Protein AF-A0A424L324-F1 (afdb_monomer)

Mean predicted aligned error: 8.93 Å

Sequence (151 aa):
MSRDESTSARVVVRDEGSEDHADIHEVTRLAFIGQPYSDGDEPELIDRLRAEGALKLSLVPLSVIPSRQGQGIGSRLIELGLGRIKAMGAMGCIPTGNPDYYSRFGFVLAPEHCPKNEPPEYCMLKLLQSEKPEGRFSFRQPFYSQDTDNG

Radius of gyration: 16.94 Å; Cα contacts (8 Å, |Δi|>4): 155; chains: 1; bounding box: 37×33×64 Å

Solvent-accessible surface area (backbone atoms only — not comparable to full-atom values): 9678 Å² total; per-residue (Å²): 136,83,85,83,77,76,80,74,76,85,84,82,88,74,84,86,55,85,85,44,50,66,58,51,34,50,36,32,42,64,47,34,61,89,39,97,85,50,93,59,52,59,32,58,39,48,53,46,22,49,76,70,70,46,42,88,81,47,83,66,83,83,62,54,44,74,95,56,56,95,70,57,57,66,58,53,51,50,54,54,45,54,52,50,44,38,76,74,66,38,52,55,51,74,53,76,42,62,57,86,63,45,41,79,76,62,32,42,85,30,48,93,66,38,56,92,92,48,67,40,91,27,16,30,37,27,73,65,46,92,69,78,83,86,84,80,82,78,82,62,70,64,78,50,80,95,73,87,87,78,131

Structure (mmCIF, N/CA/C/O backbone):
data_AF-A0A424L324-F1
#
_entry.id   AF-A0A424L324-F1
#
loop_
_atom_site.group_PDB
_atom_site.id
_atom_site.type_symbol
_atom_site.label_atom_id
_atom_site.label_alt_id
_atom_site.label_comp_id
_atom_site.label_asym_id
_atom_site.label_entity_id
_atom_site.label_seq_id
_atom_site.pdbx_PDB_ins_code
_atom_site.Cartn_x
_atom_site.Cartn_y
_atom_site.Cartn_z
_atom_site.occupancy
_atom_site.B_iso_or_equiv
_atom_site.auth_seq_id
_atom_site.auth_comp_id
_atom_site.auth_asym_id
_atom_site.auth_atom_id
_atom_site.pdbx_PDB_model_num
ATOM 1 N N . MET A 1 1 ? -10.417 12.956 -40.721 1.00 40.47 1 MET A N 1
ATOM 2 C CA . MET A 1 1 ? -9.254 12.107 -40.394 1.00 40.47 1 MET A CA 1
ATOM 3 C C . MET A 1 1 ? -9.597 11.355 -39.126 1.00 40.47 1 MET A C 1
ATOM 5 O O . MET A 1 1 ? -10.120 11.952 -38.194 1.00 40.47 1 MET A O 1
ATOM 9 N N . SER A 1 2 ? -9.482 10.040 -39.215 1.00 39.44 2 SER A N 1
ATOM 10 C CA . SER A 1 2 ? -10.061 9.032 -38.334 1.00 39.44 2 SER A CA 1
ATOM 11 C C . SER A 1 2 ? -9.359 8.968 -36.976 1.00 39.44 2 SER A C 1
ATOM 13 O O . SER A 1 2 ? -8.183 9.296 -36.871 1.00 39.44 2 SER A O 1
ATOM 15 N N . ARG A 1 3 ? -10.133 8.564 -35.965 1.00 48.28 3 ARG A N 1
ATOM 16 C CA . ARG A 1 3 ? -9.795 8.435 -34.543 1.00 48.28 3 ARG A CA 1
ATOM 17 C C . ARG A 1 3 ? -8.529 7.613 -34.289 1.00 48.28 3 ARG A C 1
ATOM 19 O O . ARG A 1 3 ? -8.389 6.540 -34.865 1.00 48.28 3 ARG A O 1
ATOM 26 N N . ASP A 1 4 ? -7.728 8.060 -33.327 1.00 41.22 4 ASP A N 1
ATOM 27 C CA . ASP A 1 4 ? -6.908 7.177 -32.497 1.00 41.22 4 ASP A CA 1
ATOM 28 C C . ASP A 1 4 ? -7.557 7.123 -31.103 1.00 41.22 4 ASP A C 1
ATOM 30 O O . ASP A 1 4 ? -7.265 7.919 -30.210 1.00 41.22 4 ASP A O 1
ATOM 34 N N . GLU A 1 5 ? -8.560 6.251 -30.953 1.00 47.84 5 GLU A N 1
ATOM 35 C CA . GLU A 1 5 ? -9.022 5.807 -29.636 1.00 47.84 5 GLU A CA 1
ATOM 36 C C . GLU A 1 5 ? -7.928 4.894 -29.071 1.00 47.84 5 GLU A C 1
ATOM 38 O O . GLU A 1 5 ? -7.947 3.678 -29.266 1.00 47.84 5 GLU A O 1
ATOM 43 N N . SER A 1 6 ? -6.954 5.507 -28.389 1.00 47.97 6 SER A N 1
ATOM 44 C CA . SER A 1 6 ? -5.969 4.806 -27.569 1.00 47.97 6 SER A CA 1
ATOM 45 C C . SER A 1 6 ? -6.708 3.820 -26.668 1.00 47.97 6 SER A C 1
ATOM 47 O O . SER A 1 6 ? -7.492 4.199 -25.792 1.00 47.97 6 SER A O 1
ATOM 49 N N . THR A 1 7 ? -6.531 2.534 -26.957 1.00 45.25 7 THR A N 1
ATOM 50 C CA . THR A 1 7 ? -7.232 1.448 -26.282 1.00 45.25 7 THR A CA 1
ATOM 51 C C . THR A 1 7 ? -6.659 1.322 -24.875 1.00 45.25 7 THR A C 1
ATOM 53 O O . THR A 1 7 ? -5.710 0.579 -24.632 1.00 45.25 7 THR A O 1
ATOM 56 N N . SER A 1 8 ? -7.216 2.087 -23.936 1.00 54.16 8 SER A N 1
ATOM 57 C CA . SER A 1 8 ? -6.959 1.908 -22.511 1.00 54.16 8 SER A CA 1
ATOM 58 C C . SER A 1 8 ? -7.434 0.509 -22.128 1.00 54.16 8 SER A C 1
ATOM 60 O O . SER A 1 8 ? -8.629 0.206 -22.172 1.00 54.16 8 SER A O 1
ATOM 62 N N . ALA A 1 9 ? -6.487 -0.381 -21.828 1.00 59.91 9 ALA A N 1
ATOM 63 C CA . ALA A 1 9 ? -6.797 -1.722 -21.361 1.00 59.91 9 ALA A CA 1
ATOM 64 C C . ALA A 1 9 ? -7.695 -1.615 -20.121 1.00 59.91 9 ALA A C 1
ATOM 66 O O . ALA A 1 9 ? -7.364 -0.930 -19.153 1.00 59.91 9 ALA A O 1
ATOM 67 N N . ARG A 1 10 ? -8.850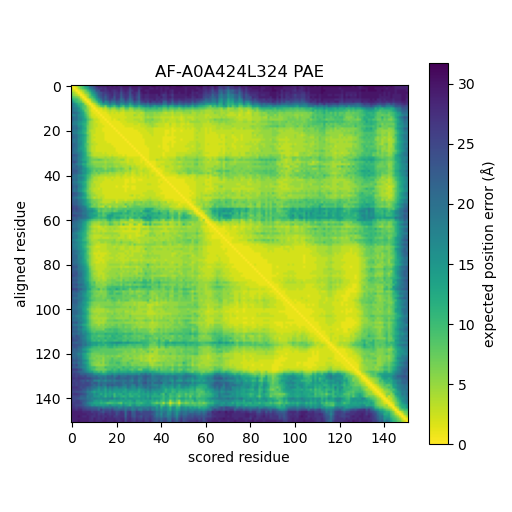 -2.283 -20.152 1.00 76.12 10 ARG A N 1
ATOM 68 C CA . ARG A 1 10 ? -9.804 -2.268 -19.043 1.00 76.12 10 ARG A CA 1
ATOM 69 C C . ARG A 1 10 ? -9.166 -2.926 -17.817 1.00 76.12 10 ARG A C 1
ATOM 71 O O . ARG A 1 10 ? -8.986 -4.139 -17.791 1.00 76.12 10 ARG A O 1
ATOM 78 N N . VAL A 1 11 ? -8.847 -2.128 -16.803 1.00 79.69 11 VAL A N 1
ATOM 79 C CA . VAL A 1 11 ? -8.343 -2.615 -15.512 1.00 79.69 11 VAL A CA 1
ATOM 80 C C . VAL A 1 11 ? -9.517 -3.185 -14.718 1.00 79.69 11 VAL A C 1
ATOM 82 O O . VAL A 1 11 ? -10.514 -2.496 -14.491 1.00 79.69 11 VAL A O 1
ATOM 85 N N . VAL A 1 12 ? -9.408 -4.446 -14.302 1.00 85.06 12 VAL A N 1
ATOM 86 C CA . VAL A 1 12 ? -10.387 -5.120 -13.441 1.00 85.06 12 VAL A CA 1
ATOM 87 C C . VAL A 1 12 ? -9.764 -5.296 -12.062 1.00 85.06 12 VAL A C 1
ATOM 89 O O . VAL A 1 12 ? -8.693 -5.879 -11.946 1.00 85.06 12 VAL A O 1
ATOM 92 N N . VAL A 1 13 ? -10.437 -4.795 -11.025 1.00 82.62 13 VAL A N 1
ATOM 93 C CA . VAL A 1 13 ? -10.050 -5.022 -9.627 1.00 82.62 13 VAL A CA 1
ATOM 94 C C . VAL A 1 13 ? -10.988 -6.068 -9.039 1.00 82.62 13 VAL A C 1
ATOM 96 O O . VAL A 1 13 ? -12.207 -5.902 -9.094 1.00 82.62 13 VAL A O 1
ATOM 99 N N . ARG A 1 14 ? -10.415 -7.138 -8.492 1.00 89.00 14 ARG A N 1
ATOM 100 C CA . ARG A 1 14 ? -11.113 -8.232 -7.810 1.00 89.00 14 ARG A CA 1
ATOM 101 C C . ARG A 1 14 ? -10.307 -8.668 -6.590 1.00 89.00 14 ARG A C 1
ATOM 103 O O . ARG A 1 14 ? -9.161 -8.253 -6.441 1.00 89.00 14 ARG A O 1
ATOM 110 N N . ASP A 1 15 ? -10.914 -9.481 -5.737 1.00 85.25 15 ASP A N 1
ATOM 111 C CA . ASP A 1 15 ? -10.171 -10.131 -4.660 1.00 85.25 15 ASP A CA 1
ATOM 112 C C . ASP A 1 15 ? -9.175 -11.145 -5.249 1.00 85.25 15 ASP A C 1
ATOM 114 O O . ASP A 1 15 ? -9.427 -11.721 -6.317 1.00 85.25 15 ASP A O 1
ATOM 118 N N . GLU A 1 16 ? -8.033 -11.311 -4.576 1.00 89.19 16 GLU A N 1
ATOM 119 C CA . GLU A 1 16 ? -7.027 -12.307 -4.959 1.00 89.19 16 GLU A CA 1
ATOM 120 C C . GLU A 1 16 ? -7.553 -13.733 -4.737 1.00 89.19 16 GLU A C 1
ATOM 122 O O . GLU A 1 16 ? -8.287 -14.006 -3.781 1.00 89.19 16 GLU A O 1
ATOM 127 N N . GLY A 1 17 ? -7.172 -14.632 -5.640 1.00 88.69 17 GLY A N 1
ATOM 128 C CA . GLY A 1 17 ? -7.267 -16.080 -5.495 1.00 88.69 17 GLY A CA 1
ATOM 129 C C . GLY A 1 17 ? -5.877 -16.687 -5.301 1.00 88.69 17 GLY A C 1
ATOM 130 O O . GLY A 1 17 ? -4.860 -16.023 -5.506 1.00 88.69 17 GLY A O 1
ATOM 131 N N . SER A 1 18 ? -5.809 -17.967 -4.924 1.00 90.81 18 SER A N 1
ATOM 132 C CA . SER A 1 18 ? -4.516 -18.625 -4.688 1.00 90.81 18 SER A CA 1
ATOM 133 C C . SER A 1 18 ? -3.658 -18.769 -5.941 1.00 90.81 18 SER A C 1
ATOM 135 O O . SER A 1 18 ? -2.440 -18.886 -5.847 1.00 90.81 18 SER A O 1
ATOM 137 N N . GLU A 1 19 ? -4.294 -18.747 -7.108 1.00 93.88 19 GLU A N 1
ATOM 138 C CA . GLU A 1 19 ? -3.648 -18.698 -8.413 1.00 93.88 19 GLU A CA 1
ATOM 139 C C . GLU A 1 19 ? -2.865 -17.399 -8.654 1.00 93.88 19 GLU A C 1
ATOM 141 O O . GLU A 1 19 ? -1.910 -17.415 -9.422 1.00 93.88 19 GLU A O 1
ATOM 146 N N . ASP A 1 20 ? -3.221 -16.300 -7.978 1.00 91.62 20 ASP A N 1
ATOM 147 C CA . ASP A 1 20 ? -2.588 -14.995 -8.190 1.00 91.62 20 ASP A CA 1
ATOM 148 C C . ASP A 1 20 ? -1.310 -14.817 -7.363 1.00 91.62 20 ASP A C 1
ATOM 150 O O . ASP A 1 20 ? -0.543 -13.894 -7.618 1.00 91.62 20 ASP A O 1
ATOM 154 N N . HIS A 1 21 ? -1.068 -15.656 -6.349 1.00 92.81 21 HIS A N 1
ATOM 155 C CA . HIS A 1 21 ? -0.021 -15.397 -5.354 1.00 92.81 21 HIS A CA 1
ATOM 156 C C . HIS A 1 21 ? 1.375 -15.262 -5.974 1.00 92.81 21 HIS A C 1
ATOM 158 O O . HIS A 1 21 ? 2.120 -14.362 -5.595 1.00 92.81 21 HIS A O 1
ATOM 164 N N . ALA A 1 22 ? 1.714 -16.123 -6.939 1.00 92.31 22 ALA A N 1
ATOM 165 C CA . ALA A 1 22 ? 3.011 -16.081 -7.612 1.00 92.31 22 ALA A CA 1
ATOM 166 C C . ALA A 1 22 ? 3.180 -14.802 -8.450 1.00 92.31 22 ALA A C 1
ATOM 168 O O . ALA A 1 22 ? 4.231 -14.163 -8.404 1.00 92.31 22 ALA A O 1
ATOM 169 N N . ASP A 1 23 ? 2.127 -14.395 -9.161 1.00 92.44 23 ASP A N 1
ATOM 170 C CA . ASP A 1 23 ? 2.135 -13.170 -9.962 1.00 92.44 23 ASP A CA 1
ATOM 171 C C . ASP A 1 23 ? 2.190 -11.926 -9.068 1.00 92.44 23 ASP A C 1
ATOM 173 O O . ASP A 1 23 ? 2.924 -10.984 -9.361 1.00 92.44 23 ASP A O 1
ATOM 177 N N . ILE A 1 24 ? 1.459 -11.922 -7.951 1.00 90.75 24 ILE A N 1
ATOM 178 C C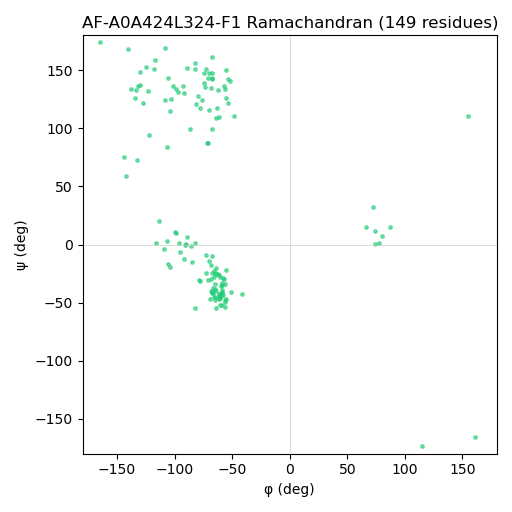A . ILE A 1 24 ? 1.486 -10.842 -6.957 1.00 90.75 24 ILE A CA 1
ATOM 179 C C . ILE A 1 24 ? 2.890 -10.701 -6.370 1.00 90.75 24 ILE A C 1
ATOM 181 O O . ILE A 1 24 ? 3.413 -9.589 -6.336 1.00 90.75 24 ILE A O 1
ATOM 185 N N . HIS A 1 25 ? 3.517 -11.811 -5.975 1.00 92.44 25 HIS A N 1
ATOM 186 C CA . HIS A 1 25 ? 4.880 -11.818 -5.448 1.00 92.44 25 HIS A CA 1
ATOM 187 C C . HIS A 1 25 ? 5.859 -11.184 -6.452 1.00 92.44 25 HIS A C 1
ATOM 189 O O . HIS A 1 25 ? 6.604 -10.265 -6.107 1.00 92.44 25 HIS A O 1
ATOM 195 N N . GLU A 1 26 ? 5.813 -11.599 -7.721 1.00 92.38 26 GLU A N 1
ATOM 196 C CA . GLU A 1 26 ? 6.711 -11.073 -8.755 1.00 92.38 26 GLU A CA 1
ATOM 197 C C . GLU A 1 26 ? 6.439 -9.597 -9.084 1.00 92.38 26 GLU A C 1
ATOM 199 O O . GLU A 1 26 ? 7.371 -8.801 -9.225 1.00 92.38 26 GLU A O 1
ATOM 204 N N . VAL A 1 27 ? 5.169 -9.190 -9.168 1.00 90.88 27 VAL A N 1
ATOM 205 C CA . VAL A 1 27 ? 4.792 -7.786 -9.389 1.00 90.88 27 VAL A CA 1
ATOM 206 C C . VAL A 1 27 ? 5.281 -6.903 -8.245 1.00 90.88 27 VAL A C 1
ATOM 208 O O . VAL A 1 27 ? 5.789 -5.809 -8.504 1.00 90.88 27 VAL A O 1
ATOM 211 N N . THR A 1 28 ? 5.150 -7.360 -7.001 1.00 89.38 28 THR A N 1
ATOM 212 C CA . THR A 1 28 ? 5.647 -6.640 -5.828 1.00 89.38 28 THR A CA 1
ATOM 213 C C . THR A 1 28 ? 7.163 -6.533 -5.856 1.00 89.38 28 THR A C 1
ATOM 215 O O . THR A 1 28 ? 7.686 -5.423 -5.767 1.00 89.38 28 THR A O 1
ATOM 218 N N . ARG A 1 29 ? 7.874 -7.632 -6.120 1.00 92.19 29 ARG A N 1
ATOM 219 C CA . ARG A 1 29 ? 9.336 -7.625 -6.236 1.00 92.19 29 ARG A CA 1
ATOM 220 C C . ARG A 1 29 ? 9.808 -6.617 -7.286 1.00 92.19 29 ARG A C 1
ATOM 222 O O . ARG A 1 29 ? 10.704 -5.816 -7.033 1.00 92.19 29 ARG A O 1
ATOM 229 N N . LEU A 1 30 ? 9.183 -6.614 -8.465 1.00 90.06 30 LEU A N 1
ATOM 230 C CA . LEU A 1 30 ? 9.515 -5.692 -9.557 1.00 90.06 30 LEU A CA 1
ATOM 231 C C . LEU A 1 30 ? 9.160 -4.229 -9.259 1.00 90.06 30 LEU A C 1
ATOM 233 O O . LEU A 1 30 ? 9.793 -3.332 -9.814 1.00 90.06 30 LEU A O 1
ATOM 237 N N . ALA A 1 31 ? 8.136 -3.976 -8.444 1.00 85.75 31 ALA A N 1
ATOM 238 C CA . ALA A 1 31 ? 7.723 -2.623 -8.087 1.00 85.75 31 ALA A CA 1
ATOM 239 C C . ALA A 1 31 ? 8.634 -1.988 -7.022 1.00 85.75 31 ALA A C 1
ATOM 241 O O . ALA A 1 31 ? 8.821 -0.770 -7.050 1.00 85.75 31 ALA A O 1
ATOM 242 N N . PHE A 1 32 ? 9.201 -2.797 -6.124 1.00 87.12 32 PHE A N 1
ATOM 243 C CA . PHE A 1 32 ? 9.954 -2.324 -4.959 1.00 87.12 32 PHE A CA 1
ATOM 244 C C . PHE A 1 32 ? 11.479 -2.455 -5.092 1.00 87.12 32 PHE A C 1
ATOM 246 O O . PHE A 1 32 ? 12.212 -1.714 -4.438 1.00 87.12 32 PHE A O 1
ATOM 253 N N . ILE A 1 33 ? 11.984 -3.296 -6.004 1.00 86.62 33 ILE A N 1
ATOM 254 C CA . ILE A 1 33 ? 13.430 -3.450 -6.212 1.00 86.62 33 ILE A CA 1
ATOM 255 C C . ILE A 1 33 ? 14.130 -2.103 -6.480 1.00 86.62 33 ILE A C 1
ATOM 257 O O . ILE A 1 33 ? 13.815 -1.382 -7.430 1.00 86.62 33 ILE A O 1
ATOM 261 N N . GLY A 1 34 ? 15.109 -1.773 -5.631 1.00 85.44 34 GLY A N 1
ATOM 262 C CA . GLY A 1 34 ? 15.931 -0.567 -5.755 1.00 85.44 34 GLY A CA 1
ATOM 263 C C . GLY A 1 34 ? 15.232 0.748 -5.386 1.00 85.44 34 GLY A C 1
ATOM 264 O O . GLY A 1 34 ? 15.775 1.812 -5.691 1.00 85.44 34 GLY A O 1
ATOM 265 N N . GLN A 1 35 ? 14.049 0.711 -4.764 1.00 83.25 35 GLN A N 1
ATOM 266 C CA . GLN A 1 35 ? 13.415 1.918 -4.233 1.00 83.25 35 GLN A CA 1
ATOM 267 C C . GLN A 1 35 ? 14.124 2.377 -2.944 1.00 83.25 35 GLN A C 1
ATOM 269 O O . GLN A 1 35 ? 14.448 1.551 -2.101 1.00 83.25 35 GLN A O 1
ATOM 274 N N . PRO A 1 36 ? 14.346 3.689 -2.740 1.00 83.06 36 PRO A N 1
ATOM 275 C CA . PRO A 1 36 ? 15.117 4.200 -1.599 1.00 83.06 36 PRO A CA 1
ATOM 276 C C . PRO A 1 36 ? 14.397 4.104 -0.242 1.00 83.06 36 PRO A C 1
ATOM 278 O O . PRO A 1 36 ? 14.997 4.401 0.783 1.00 83.06 36 PRO A O 1
ATOM 281 N N . TYR A 1 37 ? 13.114 3.747 -0.244 1.00 79.06 37 TYR A N 1
ATOM 282 C CA . TYR A 1 37 ? 12.248 3.611 0.934 1.00 79.06 37 TYR A CA 1
ATOM 283 C C . TYR A 1 37 ? 11.817 2.154 1.164 1.00 79.06 37 TYR A C 1
ATOM 285 O O . TYR A 1 37 ? 10.781 1.914 1.774 1.00 79.06 37 TYR A O 1
ATOM 293 N N . SER A 1 38 ? 12.555 1.202 0.594 1.00 82.31 38 SER A N 1
ATOM 294 C CA . SER A 1 38 ? 12.222 -0.220 0.561 1.00 82.31 38 SER A CA 1
ATOM 295 C C . SER A 1 38 ? 13.468 -1.051 0.835 1.00 82.31 38 SER A C 1
ATOM 297 O O . SER A 1 38 ? 14.510 -0.821 0.215 1.00 82.31 38 SER A O 1
ATOM 299 N N . ASP A 1 39 ? 13.331 -2.048 1.704 1.00 82.50 39 ASP A N 1
ATOM 300 C CA . ASP A 1 39 ? 14.363 -3.062 1.939 1.00 82.50 39 ASP A CA 1
ATOM 301 C C . ASP A 1 39 ? 14.183 -4.289 1.018 1.00 82.50 39 ASP A C 1
ATOM 303 O O . ASP A 1 39 ? 14.997 -5.214 1.033 1.00 82.50 39 ASP A O 1
ATOM 307 N N . GLY A 1 40 ? 13.151 -4.279 0.164 1.00 82.81 40 GLY A N 1
ATOM 308 C CA . GLY A 1 40 ? 12.869 -5.311 -0.832 1.00 82.81 40 GLY A CA 1
ATOM 309 C C . GLY A 1 40 ? 12.180 -6.567 -0.295 1.00 82.81 40 GLY A C 1
ATOM 310 O O . GLY A 1 40 ? 12.065 -7.532 -1.049 1.00 82.81 40 GLY A O 1
ATOM 311 N N . ASP A 1 41 ? 11.751 -6.576 0.972 1.00 87.19 41 ASP A N 1
ATOM 312 C CA . ASP A 1 41 ? 11.098 -7.713 1.639 1.00 87.19 41 ASP A CA 1
ATOM 313 C C . ASP A 1 41 ? 9.566 -7.718 1.486 1.00 87.19 41 ASP A C 1
ATOM 315 O O . ASP A 1 41 ? 8.864 -8.534 2.094 1.00 87.19 41 ASP A O 1
ATOM 319 N N . GLU A 1 42 ? 9.017 -6.799 0.688 1.00 89.25 42 GLU A N 1
ATOM 320 C CA . GLU A 1 42 ? 7.579 -6.648 0.502 1.00 89.25 42 GLU A CA 1
ATOM 321 C C . GLU A 1 42 ? 6.889 -7.911 -0.046 1.00 89.25 42 GLU A C 1
ATOM 323 O O . GLU A 1 42 ? 5.778 -8.209 0.412 1.00 89.25 42 GLU A O 1
ATOM 328 N N . PRO A 1 43 ? 7.482 -8.678 -0.989 1.00 87.06 43 PRO A N 1
ATOM 329 C CA . PRO A 1 43 ? 6.908 -9.949 -1.423 1.00 87.06 43 PRO A CA 1
ATOM 330 C C . PRO A 1 43 ? 6.807 -10.958 -0.271 1.00 87.06 43 PRO A C 1
ATOM 332 O O . PRO A 1 43 ? 5.760 -11.577 -0.069 1.00 87.06 43 PRO A O 1
ATOM 335 N N . GLU A 1 44 ? 7.854 -11.074 0.544 1.00 90.50 44 GLU A N 1
ATOM 336 C CA . GLU A 1 44 ? 7.890 -11.958 1.706 1.00 90.50 44 GLU A CA 1
ATOM 337 C C . GLU A 1 44 ? 6.909 -11.503 2.791 1.00 90.50 44 GLU A C 1
ATOM 339 O O . GLU A 1 44 ? 6.265 -12.336 3.433 1.00 90.50 44 GLU A O 1
ATOM 344 N N . LEU A 1 45 ? 6.754 -10.193 2.999 1.00 85.00 45 LEU A N 1
ATOM 345 C CA . LEU A 1 45 ? 5.761 -9.631 3.911 1.00 85.00 45 LEU A CA 1
ATOM 346 C C . LEU A 1 45 ? 4.334 -10.009 3.493 1.00 85.00 45 LEU A C 1
ATOM 348 O O . LEU A 1 45 ? 3.539 -10.417 4.346 1.00 85.00 45 LEU A O 1
ATOM 352 N N . ILE A 1 46 ? 4.003 -9.917 2.199 1.00 86.62 46 ILE A N 1
ATOM 353 C CA . ILE A 1 46 ? 2.703 -10.378 1.687 1.00 86.62 46 ILE A CA 1
ATOM 354 C C . ILE A 1 46 ? 2.496 -11.848 2.040 1.00 86.62 46 ILE A C 1
ATOM 356 O O . ILE A 1 46 ? 1.435 -12.215 2.554 1.00 86.62 46 ILE A O 1
ATOM 360 N N . ASP A 1 47 ? 3.499 -12.684 1.783 1.00 88.69 47 ASP A N 1
ATOM 361 C CA . ASP A 1 47 ? 3.396 -14.121 2.011 1.00 88.69 47 ASP A CA 1
ATOM 362 C C . ASP A 1 47 ? 3.218 -14.450 3.502 1.00 88.69 47 ASP A C 1
ATOM 364 O O . ASP A 1 47 ? 2.356 -15.267 3.845 1.00 88.69 47 ASP A O 1
ATOM 368 N N . ARG A 1 48 ? 3.919 -13.744 4.405 1.00 88.38 48 ARG A N 1
ATOM 369 C CA . ARG A 1 48 ? 3.716 -13.844 5.866 1.00 88.38 48 ARG A CA 1
ATOM 370 C C . ARG A 1 48 ? 2.300 -13.441 6.275 1.00 88.38 48 ARG A C 1
ATOM 372 O O . ARG A 1 48 ? 1.602 -14.202 6.946 1.00 88.38 48 ARG A O 1
ATOM 379 N N . LEU A 1 49 ? 1.840 -12.266 5.840 1.00 84.94 49 LEU A N 1
ATOM 380 C CA . LEU A 1 49 ? 0.497 -11.769 6.152 1.00 84.94 49 LEU A CA 1
ATOM 381 C C . LEU A 1 49 ? -0.591 -12.713 5.639 1.00 84.94 49 LEU A C 1
ATOM 383 O O . LEU A 1 49 ? -1.633 -12.872 6.283 1.00 84.94 49 LEU A O 1
ATOM 387 N N . ARG A 1 50 ? -0.364 -13.342 4.486 1.00 87.31 50 ARG A N 1
ATOM 388 C CA . ARG A 1 50 ? -1.285 -14.319 3.919 1.00 87.31 50 ARG A CA 1
ATOM 389 C C . ARG A 1 50 ? -1.324 -15.601 4.743 1.00 87.31 50 ARG A C 1
ATOM 391 O O . ARG A 1 50 ? -2.419 -16.058 5.071 1.00 87.31 50 ARG A O 1
ATOM 398 N N . ALA A 1 51 ? -0.163 -16.138 5.119 1.00 86.56 51 ALA A N 1
ATOM 399 C CA . ALA A 1 51 ? -0.055 -17.332 5.956 1.00 86.56 51 ALA A CA 1
ATOM 400 C C . ALA A 1 51 ? -0.738 -17.156 7.327 1.00 86.56 51 ALA A C 1
ATOM 402 O O . ALA A 1 51 ? -1.336 -18.098 7.843 1.00 86.56 51 ALA A O 1
ATOM 403 N N . GLU A 1 52 ? -0.725 -15.941 7.883 1.00 83.56 52 GLU A N 1
ATOM 404 C CA . GLU A 1 52 ? -1.394 -15.604 9.148 1.00 83.56 52 GLU A CA 1
ATOM 405 C C . GLU A 1 52 ? -2.879 -15.211 8.998 1.00 83.56 52 GLU A C 1
ATOM 407 O O . GLU A 1 52 ? -3.546 -14.892 9.984 1.00 83.56 52 GLU A O 1
ATOM 412 N N . GLY A 1 53 ? -3.419 -15.179 7.773 1.00 79.56 53 GLY A N 1
ATOM 413 C CA . GLY A 1 53 ? -4.780 -14.696 7.506 1.00 79.56 53 GLY A CA 1
ATOM 414 C C . GLY A 1 53 ? -4.977 -13.196 7.783 1.00 79.56 53 GLY A C 1
ATOM 415 O O . GLY A 1 53 ? -6.111 -12.719 7.860 1.00 79.56 53 GLY A O 1
ATOM 416 N N . ALA A 1 54 ? -3.884 -12.445 7.927 1.00 75.12 54 ALA A N 1
ATOM 417 C CA . ALA A 1 54 ? -3.857 -11.025 8.261 1.00 75.12 54 ALA A CA 1
ATOM 418 C C . ALA A 1 54 ? -3.833 -10.103 7.028 1.00 75.12 54 ALA A C 1
ATOM 420 O O . ALA A 1 54 ? -4.092 -8.908 7.168 1.00 75.12 54 ALA A O 1
ATOM 421 N N . LEU A 1 55 ? -3.590 -10.634 5.822 1.00 73.56 55 LEU A N 1
ATOM 422 C CA . LEU A 1 55 ? -3.461 -9.838 4.592 1.00 73.56 55 LEU A CA 1
ATOM 423 C C . LEU A 1 55 ? -4.687 -8.953 4.309 1.00 73.56 55 LEU A C 1
ATOM 425 O O . LEU A 1 55 ? -4.541 -7.816 3.877 1.00 73.56 55 LEU A O 1
ATOM 429 N N . LYS A 1 56 ? -5.898 -9.412 4.654 1.00 62.59 56 LYS A N 1
ATOM 430 C CA . LYS A 1 56 ? -7.148 -8.643 4.478 1.00 62.59 56 LYS A CA 1
ATOM 431 C C . LYS A 1 56 ? -7.216 -7.356 5.308 1.00 62.59 56 LYS A C 1
ATOM 433 O O . LYS A 1 56 ? -8.029 -6.486 5.006 1.00 62.59 56 LYS A O 1
ATOM 438 N N . LEU A 1 57 ? -6.413 -7.255 6.366 1.00 58.56 57 LEU A N 1
ATOM 439 C CA . LEU A 1 57 ? -6.327 -6.082 7.237 1.00 58.56 57 LEU A CA 1
ATOM 440 C C . LEU A 1 57 ? -5.187 -5.136 6.829 1.00 58.56 57 LEU A C 1
ATOM 442 O O . LEU A 1 57 ? -5.080 -4.049 7.394 1.00 58.56 57 LEU A O 1
ATOM 446 N N . SER A 1 58 ? -4.354 -5.533 5.862 1.00 62.25 58 SER A N 1
ATOM 447 C CA . SER A 1 58 ? -3.237 -4.737 5.362 1.00 62.25 58 SER A CA 1
ATOM 448 C C . SER A 1 58 ? -3.614 -4.023 4.064 1.00 62.25 58 SER A C 1
ATOM 450 O O . SER A 1 58 ? -4.179 -4.621 3.152 1.00 62.25 58 SER A O 1
ATOM 452 N N . LEU A 1 59 ? -3.281 -2.734 3.969 1.00 65.88 59 LEU A N 1
ATOM 453 C CA . LEU A 1 59 ? -3.361 -1.968 2.718 1.00 65.88 59 LEU A CA 1
ATOM 454 C C . LEU A 1 59 ? -2.049 -2.036 1.916 1.00 65.88 59 LEU A C 1
ATOM 456 O O . LEU A 1 59 ? -1.930 -1.391 0.880 1.00 65.88 59 LEU A O 1
ATOM 460 N N . VAL A 1 60 ? -1.039 -2.748 2.414 1.00 65.38 60 VAL A N 1
ATOM 461 C CA . VAL A 1 60 ? 0.326 -2.697 1.887 1.00 65.38 60 VAL A CA 1
ATOM 462 C C . VAL A 1 60 ? 0.882 -4.094 1.618 1.00 65.38 60 VAL A C 1
ATOM 464 O O . VAL A 1 60 ? 0.518 -5.034 2.336 1.00 65.38 60 VAL A O 1
ATOM 467 N N . PRO A 1 61 ? 1.761 -4.219 0.606 1.00 76.62 61 PRO A N 1
ATOM 468 C CA . PRO A 1 61 ? 2.252 -3.176 -0.305 1.00 76.62 61 PRO A CA 1
ATOM 469 C C . PRO A 1 61 ? 1.291 -2.902 -1.478 1.00 76.62 61 PRO A C 1
ATOM 471 O O . PRO A 1 61 ? 0.509 -3.754 -1.897 1.00 76.62 61 PRO A O 1
ATOM 474 N N . LEU A 1 62 ? 1.383 -1.704 -2.060 1.00 81.00 62 LEU A N 1
ATOM 475 C CA . LEU A 1 62 ? 0.678 -1.348 -3.293 1.00 81.00 62 LEU A CA 1
ATOM 476 C C . LEU A 1 62 ? 1.650 -1.351 -4.461 1.00 81.00 62 LEU A C 1
ATOM 478 O O . LEU A 1 62 ? 2.558 -0.529 -4.524 1.00 81.00 62 LEU A O 1
ATOM 482 N N . SER A 1 63 ? 1.434 -2.273 -5.394 1.00 81.12 63 SER A N 1
ATOM 483 C CA . SER A 1 63 ? 2.388 -2.560 -6.463 1.00 81.12 63 SER A CA 1
ATOM 484 C C . SER A 1 63 ? 1.741 -2.384 -7.833 1.00 81.12 63 SER A C 1
ATOM 486 O O . SER A 1 63 ? 0.652 -2.894 -8.095 1.00 81.12 63 SER A O 1
ATOM 488 N N . VAL A 1 64 ? 2.423 -1.671 -8.728 1.00 81.00 64 VAL A N 1
ATOM 489 C CA . VAL A 1 64 ? 2.101 -1.617 -10.159 1.00 81.00 64 VAL A CA 1
ATOM 490 C C . VAL A 1 64 ? 3.407 -1.786 -10.914 1.00 81.00 64 VAL A C 1
ATOM 492 O O . VA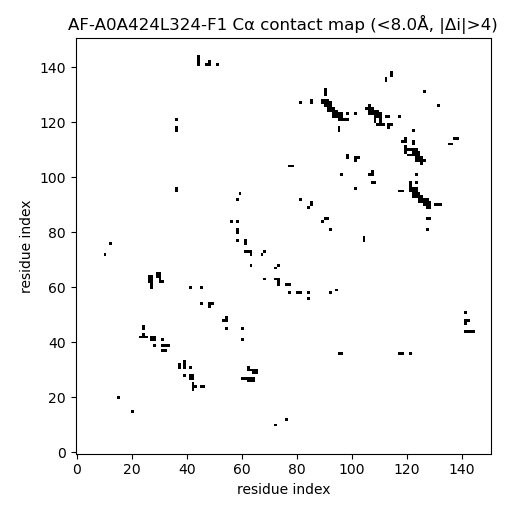L A 1 64 ? 4.348 -1.020 -10.687 1.00 81.00 64 VAL A O 1
ATOM 495 N N . ILE A 1 65 ? 3.456 -2.762 -11.825 1.00 81.75 65 ILE A N 1
ATOM 496 C CA . ILE A 1 65 ? 4.651 -3.000 -12.640 1.00 81.75 65 ILE A CA 1
ATOM 497 C C . ILE A 1 65 ? 5.092 -1.712 -13.352 1.00 81.75 65 ILE A C 1
ATOM 499 O O . ILE A 1 65 ? 4.225 -0.970 -13.830 1.00 81.75 65 ILE A O 1
ATOM 503 N N . PRO A 1 66 ? 6.407 -1.448 -13.484 1.00 82.94 66 PRO A N 1
ATOM 504 C CA . PRO A 1 66 ? 6.910 -0.183 -14.023 1.00 82.94 66 PRO A CA 1
ATOM 505 C C . PRO A 1 66 ? 6.283 0.229 -15.364 1.00 82.94 66 PRO A C 1
ATOM 507 O O . PRO A 1 66 ? 5.880 1.376 -15.541 1.00 82.94 66 PRO A O 1
ATOM 510 N N . SER A 1 67 ? 6.080 -0.723 -16.281 1.00 85.88 67 SER A N 1
ATOM 511 C CA . SER A 1 67 ? 5.479 -0.485 -17.605 1.00 85.88 67 SER A CA 1
ATOM 512 C C . SER A 1 67 ? 3.994 -0.084 -17.585 1.00 85.88 67 SER A C 1
ATOM 514 O O . SER A 1 67 ? 3.445 0.311 -18.615 1.00 85.88 67 SER A O 1
ATOM 516 N N . ARG A 1 68 ? 3.322 -0.186 -16.431 1.00 83.94 68 ARG A N 1
ATOM 517 C CA . ARG A 1 68 ? 1.903 0.153 -16.231 1.00 83.94 68 ARG A CA 1
ATOM 518 C C . ARG A 1 68 ? 1.693 1.322 -15.262 1.00 83.94 68 ARG A C 1
ATOM 520 O O . ARG A 1 68 ? 0.549 1.695 -14.991 1.00 83.94 68 ARG A O 1
ATOM 527 N N . GLN A 1 69 ? 2.766 1.915 -14.740 1.00 86.12 69 GLN A N 1
ATOM 528 C CA . GLN A 1 69 ? 2.679 3.100 -13.886 1.00 86.12 69 GLN A CA 1
ATOM 529 C C . GLN A 1 69 ? 2.184 4.323 -14.678 1.00 86.12 69 GLN A C 1
ATOM 531 O O . GLN A 1 69 ? 2.178 4.339 -15.907 1.00 86.12 69 GLN A O 1
ATOM 536 N N . GLY A 1 70 ? 1.693 5.345 -13.971 1.00 86.00 70 GLY A N 1
ATOM 537 C CA . GLY A 1 70 ? 1.160 6.566 -14.596 1.00 86.00 70 GLY A CA 1
ATOM 538 C C . GLY A 1 70 ? -0.216 6.420 -15.266 1.00 86.00 70 GLY A C 1
ATOM 539 O O . GLY A 1 70 ? -0.744 7.401 -15.774 1.00 86.00 70 GLY A O 1
ATOM 540 N N . GLN A 1 71 ? -0.834 5.234 -15.226 1.00 88.25 71 GLN A N 1
ATOM 541 C CA . GLN A 1 71 ? -2.135 4.950 -15.859 1.00 88.25 71 GLN A CA 1
ATOM 542 C C . GLN A 1 71 ? -3.325 4.991 -14.877 1.00 88.25 71 GLN A C 1
ATOM 544 O O . GLN A 1 71 ? -4.419 4.536 -15.196 1.00 88.25 71 GLN A O 1
ATOM 549 N N . GLY A 1 72 ? -3.124 5.484 -13.650 1.00 87.75 72 GLY A N 1
ATOM 550 C CA . GLY A 1 72 ? -4.176 5.578 -12.624 1.00 87.75 72 GLY A CA 1
ATOM 551 C C . GLY A 1 72 ? -4.524 4.267 -11.900 1.00 87.75 72 GLY A C 1
ATOM 552 O O . GLY A 1 72 ? -5.376 4.277 -11.015 1.00 87.75 72 GLY A O 1
ATOM 553 N N . ILE A 1 73 ? -3.847 3.154 -12.212 1.00 88.94 73 ILE A N 1
ATOM 554 C CA . ILE A 1 73 ? -4.062 1.844 -11.562 1.00 88.94 73 ILE A CA 1
ATOM 555 C C . ILE A 1 73 ? -3.826 1.936 -10.051 1.00 88.94 73 ILE A C 1
ATOM 557 O O . ILE A 1 73 ? -4.703 1.578 -9.269 1.00 88.94 73 ILE A O 1
ATOM 561 N N . GLY A 1 74 ? -2.672 2.474 -9.643 1.00 86.81 74 GLY A N 1
ATOM 562 C CA . GLY A 1 74 ? -2.332 2.639 -8.228 1.00 86.81 74 GLY A CA 1
ATOM 563 C C . GLY A 1 74 ? -3.349 3.505 -7.482 1.00 86.81 74 GLY A C 1
ATOM 564 O O . GLY A 1 74 ? -3.769 3.147 -6.384 1.00 86.81 74 GLY A O 1
ATOM 565 N N . SER A 1 75 ? -3.817 4.592 -8.108 1.00 89.31 75 SER A N 1
ATOM 566 C CA . SER A 1 75 ? -4.844 5.462 -7.526 1.00 89.31 75 SER A CA 1
ATOM 567 C C . SER A 1 75 ? -6.136 4.707 -7.252 1.00 89.31 75 SER A C 1
ATOM 569 O O . SER A 1 75 ? -6.703 4.818 -6.168 1.00 89.31 75 SER A O 1
ATOM 571 N N . ARG A 1 76 ? -6.571 3.878 -8.206 1.00 89.31 76 ARG A N 1
ATOM 572 C CA . ARG A 1 76 ? -7.782 3.078 -8.041 1.00 89.31 76 ARG A CA 1
ATOM 573 C C . ARG A 1 76 ? -7.645 2.049 -6.919 1.00 89.31 76 ARG A C 1
ATOM 575 O O . ARG A 1 76 ? -8.608 1.830 -6.186 1.00 89.31 76 ARG A O 1
ATOM 582 N N . LEU A 1 77 ? -6.471 1.432 -6.780 1.00 88.25 77 LEU A N 1
ATOM 583 C CA . LEU A 1 77 ? -6.190 0.483 -5.700 1.00 88.25 77 LEU A CA 1
ATOM 584 C C . LEU A 1 77 ? -6.207 1.171 -4.325 1.00 88.25 77 LEU A C 1
ATOM 586 O O . LEU A 1 77 ? -6.868 0.666 -3.418 1.00 88.25 77 LEU A O 1
ATOM 590 N N . ILE A 1 78 ? -5.574 2.346 -4.192 1.00 89.62 78 ILE A N 1
ATOM 591 C CA . ILE A 1 78 ? -5.610 3.160 -2.963 1.00 89.62 78 ILE A CA 1
ATOM 592 C C . ILE A 1 78 ? -7.053 3.472 -2.564 1.00 89.62 78 ILE A C 1
ATOM 594 O O . ILE A 1 78 ? -7.450 3.207 -1.433 1.00 89.62 78 ILE A O 1
ATOM 598 N N . GLU A 1 79 ? -7.849 4.031 -3.477 1.00 90.50 79 GLU A N 1
ATOM 599 C CA . GLU A 1 79 ? -9.219 4.463 -3.180 1.00 90.50 79 GLU A CA 1
ATOM 600 C C . GLU A 1 79 ? -10.101 3.300 -2.714 1.00 90.50 79 GLU A C 1
ATOM 602 O O . GLU A 1 79 ? -10.815 3.415 -1.714 1.00 90.50 79 GLU A O 1
ATOM 607 N N . LEU A 1 80 ? -10.030 2.165 -3.417 1.00 88.44 80 LEU A N 1
ATOM 608 C CA . LEU A 1 80 ? -10.795 0.970 -3.068 1.00 88.44 80 LEU A CA 1
ATOM 609 C C . LEU A 1 80 ? -10.363 0.404 -1.717 1.00 88.44 80 LEU A C 1
ATOM 611 O O . LEU A 1 80 ? -11.212 0.075 -0.888 1.00 88.44 80 LEU A O 1
ATOM 615 N N . GLY A 1 81 ? -9.057 0.305 -1.482 1.00 87.00 81 GLY A N 1
ATOM 616 C CA . GLY A 1 81 ? -8.538 -0.231 -0.237 1.00 87.00 81 GLY A CA 1
ATOM 617 C C . GLY A 1 81 ? -8.843 0.676 0.963 1.00 87.00 81 GLY A C 1
ATOM 618 O O . GLY A 1 81 ? -9.318 0.179 1.983 1.00 87.00 81 GLY A O 1
ATOM 619 N N . LEU A 1 82 ? -8.703 2.001 0.821 1.00 88.50 82 LEU A N 1
ATOM 620 C CA . LEU A 1 82 ? -9.110 2.975 1.842 1.00 88.50 82 LEU A CA 1
ATOM 621 C C . LEU A 1 82 ? -10.599 2.858 2.187 1.00 88.50 82 LEU A C 1
ATOM 623 O O . LEU A 1 82 ? -10.966 2.884 3.363 1.00 88.50 82 LEU A O 1
ATOM 627 N N . GLY A 1 83 ? -11.459 2.704 1.174 1.00 88.50 83 GLY A N 1
ATOM 628 C CA . GLY A 1 83 ? -12.891 2.485 1.372 1.00 88.50 83 GLY A CA 1
ATOM 629 C C . GLY A 1 83 ? -13.187 1.209 2.165 1.00 88.50 83 GLY A C 1
ATOM 630 O O . GLY A 1 83 ? -14.009 1.234 3.082 1.00 88.50 83 GLY A O 1
ATOM 631 N N . ARG A 1 84 ? -12.479 0.113 1.862 1.00 86.19 84 ARG A N 1
ATOM 632 C CA . ARG A 1 84 ? -12.620 -1.177 2.558 1.00 86.19 84 ARG A CA 1
ATOM 633 C C . ARG A 1 84 ? -12.208 -1.085 4.025 1.00 86.19 84 ARG A C 1
ATOM 635 O O . ARG A 1 84 ? -13.023 -1.391 4.892 1.00 86.19 84 ARG A O 1
ATOM 642 N N . ILE A 1 85 ? -10.995 -0.612 4.320 1.00 82.50 85 ILE A N 1
ATOM 643 C CA . ILE A 1 85 ? -10.518 -0.541 5.711 1.00 82.50 85 ILE A CA 1
ATOM 644 C C . ILE A 1 85 ? -11.350 0.448 6.538 1.00 82.50 85 ILE A C 1
ATOM 646 O O . ILE A 1 85 ? -11.647 0.175 7.700 1.00 82.50 85 ILE A O 1
ATOM 650 N N . LYS A 1 86 ? -11.834 1.543 5.931 1.00 84.69 86 LYS A N 1
ATOM 651 C CA . LYS A 1 86 ? -12.776 2.461 6.584 1.00 84.69 86 LYS A CA 1
ATOM 652 C C . LYS A 1 86 ? -14.090 1.764 6.952 1.00 84.69 86 LYS A C 1
ATOM 654 O O . LYS A 1 86 ? -14.565 1.934 8.072 1.00 84.69 86 LYS A O 1
ATOM 659 N N . ALA A 1 87 ? -14.668 0.977 6.042 1.00 85.25 87 ALA A N 1
ATOM 660 C CA . ALA A 1 87 ? -15.902 0.227 6.296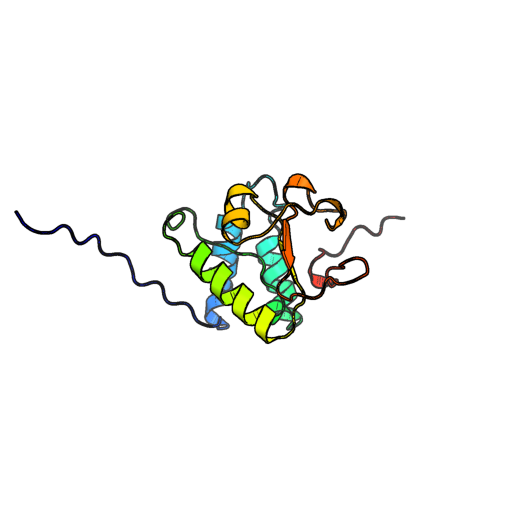 1.00 85.25 87 ALA A CA 1
ATOM 661 C C . ALA A 1 87 ? -15.737 -0.846 7.388 1.00 85.25 87 ALA A C 1
ATOM 663 O O . ALA A 1 87 ? -16.702 -1.187 8.065 1.00 85.25 87 ALA A O 1
ATOM 664 N N . MET A 1 88 ? -14.514 -1.337 7.595 1.00 81.75 88 MET A N 1
ATOM 665 C CA . MET A 1 88 ? -14.164 -2.263 8.677 1.00 81.75 88 MET A CA 1
ATOM 666 C C . MET A 1 88 ? -13.912 -1.567 10.026 1.00 81.75 88 MET A C 1
ATOM 668 O O . MET A 1 88 ? -13.583 -2.235 11.002 1.00 81.75 88 MET A O 1
ATOM 672 N N . GLY A 1 89 ? -14.057 -0.239 10.098 1.00 78.88 89 GLY A N 1
ATOM 673 C CA . GLY A 1 89 ? -13.855 0.533 11.323 1.00 78.88 89 GLY A CA 1
ATOM 674 C C . GLY A 1 89 ? -12.411 0.980 11.561 1.00 78.88 89 GLY A C 1
ATOM 675 O O . GLY A 1 89 ? -12.089 1.398 12.670 1.00 78.88 89 GLY A O 1
ATOM 676 N N . ALA A 1 90 ? -11.532 0.927 10.552 1.00 81.00 90 ALA A N 1
ATOM 677 C CA . ALA A 1 90 ? -10.184 1.471 10.694 1.00 81.00 90 ALA A CA 1
ATOM 678 C C . ALA A 1 90 ? -10.232 2.986 10.954 1.00 81.00 90 ALA A C 1
ATOM 680 O O . ALA A 1 90 ? -10.909 3.737 10.245 1.00 81.00 90 ALA A O 1
ATOM 681 N N . MET A 1 91 ? -9.472 3.433 11.954 1.00 79.56 91 MET A N 1
ATOM 682 C CA . MET A 1 91 ? -9.375 4.847 12.336 1.00 79.56 91 MET A CA 1
ATOM 683 C C . MET A 1 91 ? -8.448 5.639 11.413 1.00 79.56 91 MET A C 1
ATOM 685 O O . MET A 1 91 ? -8.665 6.825 11.167 1.00 79.56 91 MET A O 1
ATOM 689 N N . GLY A 1 92 ? -7.429 4.979 10.867 1.00 81.50 92 GLY A N 1
ATOM 690 C CA . GLY A 1 92 ? -6.445 5.585 9.986 1.00 81.50 92 GLY A CA 1
ATOM 691 C C . GLY A 1 92 ? -5.625 4.549 9.227 1.00 81.50 92 GLY A C 1
ATOM 692 O O . GLY A 1 92 ? -5.754 3.348 9.456 1.00 81.50 92 GLY A O 1
ATOM 693 N N . CYS A 1 93 ? -4.793 5.033 8.314 1.00 85.62 93 CYS A N 1
ATOM 694 C CA . CYS A 1 93 ? -3.852 4.244 7.530 1.00 85.62 93 CYS A CA 1
ATOM 695 C C . CYS A 1 93 ? -2.489 4.940 7.533 1.00 85.62 93 CYS A C 1
ATOM 697 O O . CYS A 1 93 ? -2.435 6.152 7.306 1.00 85.62 93 CYS A O 1
ATOM 699 N N . ILE A 1 94 ? -1.426 4.174 7.787 1.00 83.50 94 ILE A N 1
ATOM 700 C CA . ILE A 1 94 ? -0.043 4.659 7.822 1.00 83.50 94 ILE A CA 1
ATOM 701 C C . ILE A 1 94 ? 0.788 3.867 6.808 1.00 83.50 94 ILE A C 1
ATOM 703 O O . ILE A 1 94 ? 1.208 2.756 7.130 1.00 83.50 94 ILE A O 1
ATOM 707 N N . PRO A 1 95 ? 0.963 4.359 5.570 1.00 86.56 95 PRO A N 1
ATOM 708 C CA . PRO A 1 95 ? 1.918 3.786 4.632 1.00 86.56 95 PRO A CA 1
ATOM 709 C C . PRO A 1 95 ? 3.300 4.436 4.770 1.00 86.56 95 PRO A C 1
ATOM 711 O O . PRO A 1 95 ? 3.405 5.631 5.062 1.00 86.56 95 PRO A O 1
ATOM 714 N N . THR A 1 96 ? 4.339 3.671 4.442 1.00 84.19 96 THR A N 1
ATOM 715 C CA . THR A 1 96 ? 5.638 4.216 4.029 1.00 84.19 96 THR A CA 1
ATOM 716 C C . THR A 1 96 ? 5.660 4.348 2.502 1.00 84.19 96 THR A C 1
ATOM 718 O O . THR A 1 96 ? 5.303 3.415 1.781 1.00 84.19 96 THR A O 1
ATOM 721 N N . GLY A 1 97 ? 6.047 5.513 1.979 1.00 85.69 97 GLY A N 1
ATOM 722 C CA . GLY A 1 97 ? 6.358 5.699 0.562 1.00 85.69 97 GLY A CA 1
ATOM 723 C C . GLY A 1 97 ? 6.336 7.159 0.108 1.00 85.69 97 GLY A C 1
ATOM 724 O O . GLY A 1 97 ? 6.345 8.085 0.911 1.00 85.69 97 GLY A O 1
ATOM 725 N N . ASN A 1 98 ? 6.322 7.381 -1.210 1.00 88.19 98 ASN A N 1
ATOM 726 C CA . ASN A 1 98 ? 6.530 8.710 -1.798 1.00 88.19 98 ASN A CA 1
ATOM 727 C C . ASN A 1 98 ? 5.437 9.746 -1.400 1.00 88.19 98 ASN A C 1
ATOM 729 O O . ASN A 1 98 ? 4.276 9.590 -1.809 1.00 88.19 98 ASN A O 1
ATOM 733 N N . PRO A 1 99 ? 5.787 10.849 -0.702 1.00 90.62 99 PRO A N 1
ATOM 734 C CA . PRO A 1 99 ? 4.830 11.878 -0.285 1.00 90.62 99 PRO A CA 1
ATOM 735 C C . PRO A 1 99 ? 4.070 12.552 -1.438 1.00 90.62 99 PRO A C 1
ATOM 737 O O . PRO A 1 99 ? 2.876 12.835 -1.302 1.00 90.62 99 PRO A O 1
ATOM 740 N N . ASP A 1 100 ? 4.696 12.752 -2.601 1.00 89.75 100 ASP A N 1
ATOM 741 C CA . ASP A 1 100 ? 4.062 13.371 -3.779 1.00 89.75 100 ASP A CA 1
ATOM 742 C C . ASP A 1 100 ? 2.967 12.488 -4.386 1.00 89.75 100 ASP A C 1
ATOM 744 O O . ASP A 1 100 ? 2.053 12.964 -5.070 1.00 89.75 100 ASP A O 1
ATOM 748 N N . TYR A 1 101 ? 3.063 11.179 -4.160 1.00 88.06 101 TYR A N 1
ATOM 749 C CA . TYR A 1 101 ? 2.041 10.227 -4.560 1.00 88.06 101 TYR A CA 1
ATOM 750 C C . TYR A 1 101 ? 0.903 10.189 -3.535 1.00 88.06 101 TYR A C 1
ATOM 752 O O . TYR A 1 101 ? -0.255 10.411 -3.895 1.00 88.06 101 TYR A O 1
ATOM 760 N N . TYR A 1 102 ? 1.223 9.959 -2.257 1.00 91.19 102 TYR A N 1
ATOM 761 C CA . TYR A 1 102 ? 0.218 9.751 -1.210 1.00 91.19 102 TYR A CA 1
ATOM 762 C C . TYR A 1 102 ? -0.554 11.024 -0.828 1.00 91.19 102 TYR A C 1
ATOM 764 O O . TYR A 1 102 ? -1.742 10.947 -0.502 1.00 91.19 102 TYR A O 1
ATOM 772 N N . SER A 1 103 ? 0.058 12.208 -0.932 1.00 92.19 103 SER A N 1
ATOM 773 C CA . SER A 1 103 ? -0.602 13.496 -0.646 1.00 92.19 103 SER A CA 1
ATOM 774 C C . SER A 1 103 ? -1.864 13.731 -1.484 1.00 92.19 103 SER A C 1
ATOM 776 O O . SER A 1 103 ? -2.832 14.321 -1.001 1.00 92.19 103 SER A O 1
ATOM 778 N N . ARG A 1 104 ? -1.926 13.171 -2.700 1.00 93.06 104 ARG A N 1
ATOM 779 C CA . ARG A 1 104 ? -3.091 13.238 -3.605 1.00 93.06 104 ARG A CA 1
ATOM 780 C C . ARG A 1 104 ? -4.347 12.602 -3.014 1.00 93.06 104 ARG A C 1
ATOM 782 O O . ARG A 1 104 ? -5.455 12.986 -3.373 1.00 93.06 104 ARG A O 1
ATOM 789 N N . PHE A 1 105 ? -4.178 11.651 -2.098 1.00 91.69 105 PHE A N 1
ATOM 790 C CA . PHE A 1 105 ? -5.275 10.966 -1.414 1.00 91.69 105 PHE A CA 1
ATOM 791 C C . PHE A 1 105 ? -5.537 11.550 -0.021 1.00 91.69 105 PHE A C 1
ATOM 793 O O . PHE A 1 105 ? -6.302 10.981 0.757 1.00 91.69 105 PHE A O 1
ATOM 800 N N . GLY A 1 106 ? -4.927 12.691 0.318 1.00 91.81 106 GLY A N 1
ATOM 801 C CA . GLY A 1 106 ? -5.079 13.362 1.607 1.00 91.81 106 GLY A CA 1
ATOM 802 C C . GLY A 1 106 ? -4.379 12.641 2.756 1.00 91.81 106 GLY A C 1
ATOM 803 O O . GLY A 1 106 ? -4.908 12.641 3.867 1.00 91.81 106 GLY A O 1
ATOM 804 N N . PHE A 1 107 ? -3.257 11.978 2.472 1.00 93.38 107 PHE A N 1
ATOM 805 C CA . PHE A 1 107 ? -2.280 11.620 3.494 1.00 93.38 107 PHE A CA 1
ATOM 806 C C . PHE A 1 107 ? -1.372 12.819 3.785 1.00 93.38 107 PHE A C 1
ATOM 808 O O . PHE A 1 107 ? -1.109 13.634 2.900 1.00 93.38 107 PHE A O 1
ATOM 815 N N . VAL A 1 108 ? -0.864 12.895 5.009 1.00 91.88 108 VAL A N 1
ATOM 816 C CA . VAL A 1 108 ? 0.101 13.906 5.458 1.00 91.88 108 VAL A CA 1
ATOM 817 C C . VAL A 1 108 ? 1.331 13.222 6.038 1.00 91.88 108 VAL A C 1
ATOM 819 O O . VAL A 1 108 ? 1.212 12.106 6.536 1.00 91.88 108 VAL A O 1
ATOM 822 N N . LEU A 1 109 ? 2.495 13.873 5.986 1.00 92.00 109 LEU A N 1
ATOM 823 C CA . LEU A 1 109 ? 3.689 13.371 6.672 1.00 92.00 109 LEU A CA 1
ATOM 824 C C . LEU A 1 109 ? 3.401 13.203 8.166 1.00 92.00 109 LEU A C 1
ATOM 826 O O . LEU A 1 109 ? 2.783 14.074 8.779 1.00 92.00 109 LEU A O 1
ATOM 830 N N . ALA A 1 110 ? 3.846 12.080 8.721 1.00 88.75 110 ALA A N 1
ATOM 831 C CA . ALA A 1 110 ? 3.642 11.715 10.118 1.00 88.75 110 ALA A CA 1
ATOM 832 C C . ALA A 1 110 ? 4.886 11.016 10.699 1.00 88.75 110 ALA A C 1
ATOM 834 O O . ALA A 1 110 ? 4.795 9.866 11.147 1.00 88.75 110 ALA A O 1
ATOM 835 N N . PRO A 1 111 ? 6.061 11.676 10.686 1.00 86.50 111 PRO A N 1
ATOM 836 C CA . PRO A 1 111 ? 7.306 11.101 11.195 1.00 86.50 111 PRO A CA 1
ATOM 837 C C . PRO A 1 111 ? 7.208 10.693 12.673 1.00 86.50 111 PRO A C 1
ATOM 839 O O . PRO A 1 111 ? 7.848 9.738 13.100 1.00 86.50 111 PRO A O 1
ATOM 842 N N . GLU A 1 112 ? 6.365 11.360 13.464 1.00 82.44 112 GLU A N 1
ATOM 843 C CA . GLU A 1 112 ? 6.125 11.045 14.875 1.00 82.44 112 GLU A CA 1
ATOM 844 C C . GLU A 1 112 ? 5.396 9.710 15.104 1.00 82.44 112 GLU A C 1
ATOM 846 O O . GLU A 1 112 ? 5.407 9.173 16.216 1.00 82.44 112 GLU A O 1
ATOM 851 N N . HIS A 1 113 ? 4.753 9.180 14.063 1.00 77.25 113 HIS A N 1
ATOM 852 C CA . HIS A 1 113 ? 4.035 7.907 14.072 1.00 77.25 113 HIS A CA 1
ATOM 853 C C . HIS A 1 113 ? 4.781 6.806 13.309 1.00 77.25 113 HIS A C 1
ATOM 855 O O . HIS A 1 113 ? 4.275 5.688 13.206 1.00 77.25 113 HIS A O 1
ATOM 861 N N . CYS A 1 114 ? 5.979 7.114 12.810 1.00 76.00 114 CYS A N 1
ATOM 862 C CA . CYS A 1 114 ? 6.798 6.199 12.037 1.00 76.00 114 CYS A CA 1
ATOM 863 C C . CYS A 1 114 ? 7.322 5.043 12.901 1.00 76.00 114 CYS A C 1
ATOM 865 O O . CYS A 1 114 ? 7.823 5.274 14.011 1.00 76.00 114 CYS A O 1
ATOM 867 N N . PRO A 1 115 ? 7.245 3.792 12.417 1.00 72.88 115 PRO A N 1
ATOM 868 C CA . PRO A 1 115 ? 7.997 2.689 12.999 1.00 72.88 115 PRO A CA 1
ATOM 869 C C . PRO A 1 115 ? 9.490 2.997 13.046 1.00 72.88 115 PRO A C 1
ATOM 871 O O . PRO A 1 115 ? 10.018 3.704 12.194 1.00 72.88 115 PRO A O 1
ATOM 874 N N . LYS A 1 116 ? 10.190 2.428 14.031 1.00 72.56 116 LYS A N 1
ATOM 875 C CA . LYS A 1 116 ? 11.622 2.697 14.247 1.00 72.56 116 LYS A CA 1
ATOM 876 C C . LYS A 1 116 ? 12.519 2.305 13.068 1.00 72.56 116 LYS A C 1
ATOM 878 O O . LYS A 1 116 ? 13.582 2.896 12.928 1.00 72.56 116 LYS A O 1
ATOM 883 N N . ASN A 1 117 ? 12.105 1.314 12.283 1.00 74.31 117 ASN A N 1
ATOM 884 C CA . ASN A 1 117 ? 12.894 0.765 11.180 1.00 74.31 117 ASN A CA 1
ATOM 885 C C . ASN A 1 117 ? 12.513 1.379 9.827 1.00 74.31 117 ASN A C 1
ATOM 887 O O . ASN A 1 117 ? 13.064 0.993 8.809 1.00 74.31 117 ASN A O 1
ATOM 891 N N . GLU A 1 118 ? 11.576 2.324 9.817 1.00 78.12 118 GLU A N 1
ATOM 892 C CA . GLU A 1 118 ? 11.069 2.947 8.602 1.00 78.12 118 GLU A CA 1
ATOM 893 C C . GLU A 1 118 ? 11.630 4.369 8.483 1.00 78.12 118 GLU A C 1
ATOM 895 O O . GLU A 1 118 ? 11.775 5.061 9.501 1.00 78.12 118 GLU A O 1
ATOM 900 N N . PRO A 1 119 ? 11.942 4.841 7.267 1.00 83.88 119 PRO A N 1
ATOM 901 C CA . PRO A 1 119 ? 12.445 6.189 7.067 1.00 83.88 119 PRO A CA 1
ATOM 902 C C . PRO A 1 119 ? 11.327 7.222 7.330 1.00 83.88 119 PRO A C 1
ATOM 904 O O . PRO A 1 119 ? 10.320 7.257 6.607 1.00 83.88 119 PRO A O 1
ATOM 907 N N . PRO A 1 120 ? 11.463 8.082 8.359 1.00 85.75 120 PRO A N 1
ATOM 908 C CA . PRO A 1 120 ? 10.386 8.957 8.829 1.00 85.75 120 PRO A CA 1
ATOM 909 C C . PRO A 1 120 ? 9.904 9.967 7.782 1.00 85.75 120 PRO A C 1
ATOM 911 O O . PRO A 1 120 ? 8.751 10.393 7.828 1.00 85.75 120 PRO A O 1
ATOM 914 N N . GLU A 1 121 ? 10.749 10.331 6.820 1.00 89.19 121 GLU A N 1
ATOM 915 C CA . GLU A 1 121 ? 10.426 11.216 5.700 1.00 89.19 121 GLU A CA 1
ATOM 916 C C . GLU A 1 121 ? 9.477 10.598 4.658 1.00 89.19 121 GLU A C 1
ATOM 918 O O . GLU A 1 121 ? 8.910 11.327 3.844 1.00 89.19 121 GLU A O 1
ATOM 923 N N . TYR A 1 122 ? 9.274 9.279 4.693 1.00 88.25 122 TYR A N 1
ATOM 924 C CA . TYR A 1 122 ? 8.325 8.569 3.833 1.00 88.25 122 TYR A CA 1
ATOM 925 C C . TYR A 1 122 ? 7.109 8.050 4.608 1.00 88.25 122 TYR A C 1
ATOM 927 O O . TYR A 1 122 ? 6.181 7.516 4.001 1.00 88.25 122 TYR A O 1
ATOM 935 N N . CYS A 1 123 ? 7.072 8.221 5.932 1.00 88.81 123 CYS A N 1
ATOM 936 C CA . CYS A 1 123 ? 5.935 7.821 6.749 1.00 88.81 123 CYS A CA 1
ATOM 937 C C . CYS A 1 123 ? 4.797 8.837 6.634 1.00 88.81 123 CYS A C 1
ATOM 939 O O . CYS A 1 123 ? 4.915 10.006 7.017 1.00 88.81 123 CYS A O 1
ATOM 941 N N . MET A 1 124 ? 3.665 8.369 6.122 1.00 90.81 124 MET A N 1
ATOM 942 C CA . MET A 1 124 ? 2.480 9.174 5.861 1.00 90.81 124 MET A CA 1
ATOM 943 C C . MET A 1 124 ? 1.309 8.673 6.717 1.00 90.81 124 MET A C 1
ATOM 945 O O . MET A 1 124 ? 1.223 7.492 7.013 1.00 90.81 124 MET A O 1
ATOM 949 N N . LEU A 1 125 ? 0.363 9.535 7.091 1.00 89.19 125 LEU A N 1
ATOM 950 C CA . LEU A 1 125 ? -0.856 9.179 7.827 1.00 89.19 125 LEU A CA 1
ATOM 951 C C . LEU A 1 125 ? -2.086 9.776 7.146 1.00 89.19 125 LEU A C 1
ATOM 953 O O . LEU A 1 125 ? -2.113 10.950 6.776 1.00 89.19 125 LEU A O 1
ATOM 957 N N . LYS A 1 126 ? -3.151 8.980 7.055 1.00 89.75 126 LYS A N 1
ATOM 958 C CA . LYS A 1 126 ? -4.501 9.460 6.758 1.00 89.75 126 LYS A CA 1
ATOM 959 C C . LYS A 1 126 ? -5.475 8.961 7.811 1.00 89.75 126 LYS A C 1
ATOM 961 O O . LYS A 1 126 ? -5.656 7.755 7.959 1.00 89.75 126 LYS A O 1
ATOM 966 N N . LEU A 1 127 ? -6.156 9.885 8.488 1.00 86.75 127 LEU A N 1
ATOM 967 C CA . LEU A 1 127 ? -7.326 9.556 9.301 1.00 86.75 127 LEU A CA 1
ATOM 968 C C . LEU A 1 127 ? -8.518 9.249 8.389 1.00 86.75 127 LEU A C 1
ATOM 970 O O . LEU A 1 127 ? -8.765 9.941 7.398 1.00 86.75 127 LEU A O 1
ATOM 974 N N . LEU A 1 128 ? -9.248 8.188 8.716 1.00 85.12 128 LEU A N 1
ATOM 975 C CA . LEU A 1 128 ? -10.410 7.720 7.953 1.00 85.12 128 LEU A CA 1
ATOM 976 C C . LEU A 1 128 ? -11.732 8.033 8.653 1.00 85.12 128 LEU A C 1
ATOM 978 O O . LEU A 1 128 ? -12.783 8.043 8.000 1.00 85.12 128 LEU A O 1
ATOM 982 N N . GLN A 1 129 ? -11.652 8.346 9.944 1.00 79.19 129 GLN A N 1
ATOM 983 C CA . GLN A 1 129 ? -12.744 8.786 10.799 1.00 79.19 129 GLN A CA 1
ATOM 984 C C . GLN A 1 129 ? -12.480 10.206 11.311 1.00 79.19 129 GLN A C 1
ATOM 986 O O . GLN A 1 129 ? -11.343 10.676 11.323 1.00 79.19 129 GLN A O 1
ATOM 991 N N . SER A 1 130 ? -13.547 10.892 11.716 1.00 71.56 130 SER A N 1
ATOM 992 C CA . SER A 1 130 ? -13.486 12.266 12.233 1.00 71.56 130 SER A CA 1
ATOM 993 C C . SER A 1 130 ? -12.872 12.350 13.633 1.00 71.56 130 SER A C 1
ATOM 995 O O . SER A 1 130 ? -12.361 13.395 14.024 1.00 71.56 130 SER A O 1
ATOM 997 N N . GLU A 1 131 ? -12.941 11.260 14.396 1.00 67.62 131 GLU A N 1
ATOM 998 C CA . GLU A 1 131 ? -12.381 11.175 15.741 1.00 67.62 131 GLU A CA 1
ATOM 999 C C . GLU A 1 131 ? -10.871 10.928 15.674 1.00 67.62 131 GLU A C 1
ATOM 1001 O O . GLU A 1 131 ? -10.397 10.013 14.994 1.00 67.62 131 GLU A O 1
ATOM 1006 N N . LYS A 1 132 ? -10.104 11.762 16.383 1.00 61.09 132 LYS A N 1
ATOM 1007 C CA . LYS A 1 132 ? -8.651 11.624 16.483 1.00 61.09 132 LYS A CA 1
ATOM 1008 C C . LYS A 1 132 ? -8.330 10.559 17.539 1.00 61.09 132 LYS A C 1
ATOM 1010 O O . LYS A 1 132 ? -8.722 10.746 18.688 1.00 61.09 132 LYS A O 1
ATOM 1015 N N . PRO A 1 133 ? -7.618 9.473 17.195 1.00 60.78 133 PRO A N 1
ATOM 1016 C CA . PRO A 1 133 ? -7.214 8.494 18.193 1.00 60.78 133 PRO A CA 1
ATOM 1017 C C . PRO A 1 133 ? -6.181 9.099 19.154 1.00 60.78 133 PRO A C 1
ATOM 1019 O O . PRO A 1 133 ? -5.298 9.857 18.744 1.00 60.78 133 PRO A O 1
ATOM 1022 N N . GLU A 1 134 ? -6.282 8.744 20.432 1.00 57.12 134 GLU A N 1
ATOM 1023 C CA . GLU A 1 134 ? -5.252 9.009 21.438 1.00 57.12 134 GLU A CA 1
ATOM 1024 C C . GLU A 1 134 ? -4.304 7.800 21.528 1.00 57.12 134 GLU A C 1
ATOM 1026 O O . GLU A 1 134 ? -4.754 6.654 21.528 1.00 57.12 134 GLU A O 1
ATOM 1031 N N . GLY A 1 135 ? -2.989 8.034 21.603 1.00 58.22 135 GLY A N 1
ATOM 1032 C CA . GLY A 1 135 ? -1.976 6.978 21.758 1.00 58.22 135 GLY A CA 1
ATOM 1033 C C . GLY A 1 135 ? -1.020 6.816 20.569 1.00 58.22 135 GLY A C 1
ATOM 1034 O O . GLY A 1 135 ? -0.995 7.629 19.646 1.00 58.22 135 GLY A O 1
ATOM 1035 N N . ARG A 1 136 ? -0.171 5.779 20.623 1.00 55.41 136 ARG A N 1
ATOM 1036 C CA . ARG A 1 136 ? 0.788 5.437 19.557 1.00 55.41 136 ARG A CA 1
ATOM 1037 C C . ARG A 1 136 ? 0.253 4.281 18.719 1.00 55.41 136 ARG A C 1
ATOM 1039 O O . ARG A 1 136 ? -0.226 3.296 19.272 1.00 55.41 136 ARG A O 1
ATOM 1046 N N . PHE A 1 137 ? 0.384 4.388 17.401 1.00 61.41 137 PHE A N 1
ATOM 1047 C CA . PHE A 1 137 ? 0.112 3.284 16.487 1.00 61.41 137 PHE A CA 1
ATOM 1048 C C . PHE A 1 137 ? 1.205 2.215 16.611 1.00 61.41 137 PHE A C 1
ATOM 1050 O O . PHE A 1 137 ? 2.379 2.538 16.795 1.00 61.41 137 PHE A O 1
ATOM 1057 N N . SER A 1 138 ? 0.823 0.945 16.506 1.00 58.12 138 SER A N 1
ATOM 1058 C CA . SER A 1 138 ? 1.757 -0.173 16.400 1.00 58.12 138 SER A CA 1
ATOM 1059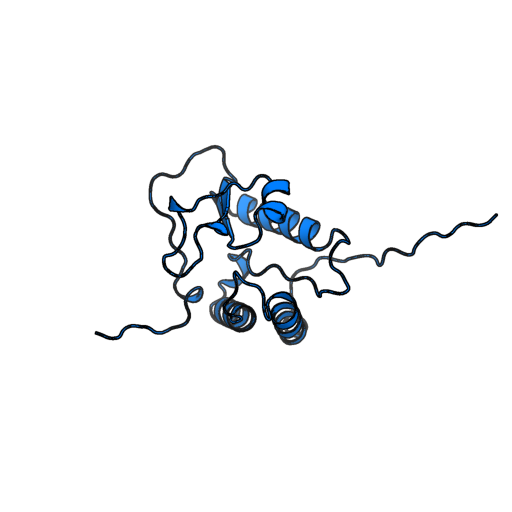 C C . SER A 1 138 ? 1.345 -1.084 15.252 1.00 58.12 138 SER A C 1
ATOM 1061 O O . SER A 1 138 ? 0.169 -1.408 15.076 1.00 58.12 138 SER A O 1
ATOM 1063 N N . PHE A 1 139 ? 2.32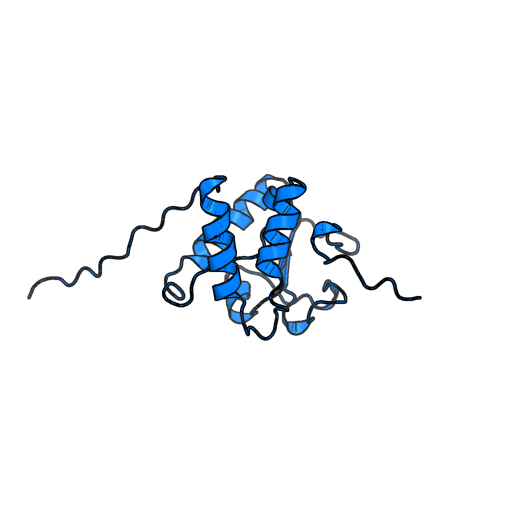8 -1.505 14.463 1.00 62.03 139 PHE A N 1
ATOM 1064 C CA . PHE A 1 139 ? 2.137 -2.585 13.507 1.00 62.03 139 PHE A CA 1
ATOM 1065 C C . PHE A 1 139 ? 2.090 -3.927 14.241 1.00 62.03 139 PHE A C 1
ATOM 1067 O O . PHE A 1 139 ? 2.725 -4.116 15.282 1.00 62.03 139 PHE A O 1
ATOM 1074 N N . ARG A 1 140 ? 1.312 -4.867 13.700 1.00 65.75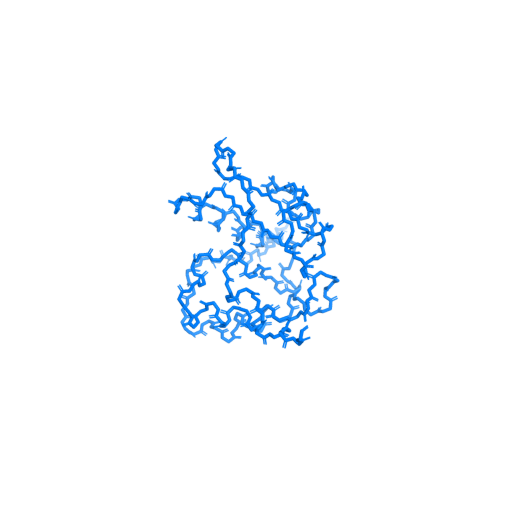 140 ARG A N 1
ATOM 1075 C CA . ARG A 1 140 ? 1.274 -6.257 14.174 1.00 65.75 140 ARG A CA 1
ATOM 1076 C C . ARG A 1 140 ? 2.593 -6.946 13.807 1.00 65.75 140 ARG A C 1
ATOM 1078 O O . ARG A 1 140 ? 3.133 -6.664 12.747 1.00 65.75 140 ARG A O 1
ATOM 1085 N N . GLN A 1 141 ? 3.059 -7.882 14.638 1.00 58.50 141 GLN A N 1
ATOM 1086 C CA . GLN A 1 141 ? 4.314 -8.626 14.433 1.00 58.50 141 GLN A CA 1
ATOM 1087 C C . GLN A 1 141 ? 4.621 -9.103 12.997 1.00 58.50 141 GLN A C 1
ATOM 1089 O O . GLN A 1 141 ? 5.765 -8.901 12.611 1.00 58.50 141 GLN A O 1
ATOM 1094 N N . PRO A 1 142 ? 3.685 -9.643 12.182 1.00 64.56 142 PRO A N 1
ATOM 1095 C CA . PRO A 1 142 ? 3.989 -10.077 10.808 1.00 64.56 142 PRO A CA 1
ATOM 1096 C C . PRO A 1 142 ? 4.607 -9.005 9.901 1.00 64.56 142 PRO A C 1
ATOM 1098 O O . PRO A 1 142 ? 5.255 -9.355 8.913 1.00 64.56 142 PRO A O 1
ATOM 1101 N N . PHE A 1 143 ? 4.413 -7.720 10.229 1.00 63.56 143 PHE A N 1
ATOM 1102 C CA . PHE A 1 143 ? 5.024 -6.594 9.520 1.00 63.56 143 PHE A CA 1
ATOM 1103 C C . PHE A 1 143 ? 6.538 -6.539 9.656 1.00 63.56 143 PHE A C 1
ATOM 1105 O O . PHE A 1 143 ? 7.200 -6.047 8.754 1.00 63.56 143 PHE A O 1
ATOM 111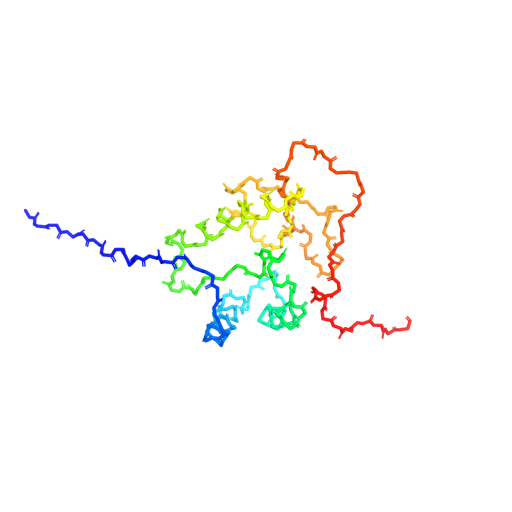2 N N . TYR A 1 144 ? 7.083 -7.058 10.749 1.00 65.06 144 TYR A N 1
ATOM 1113 C CA . TYR A 1 144 ? 8.518 -7.109 10.950 1.00 65.06 144 TYR A CA 1
ATOM 1114 C C . TYR A 1 144 ? 9.018 -8.495 10.553 1.00 65.06 144 TYR A C 1
ATOM 1116 O O . TYR A 1 144 ? 8.451 -9.516 10.953 1.00 65.06 144 TYR A O 1
ATOM 1124 N N . SER A 1 145 ? 10.077 -8.541 9.751 1.00 55.59 145 SER A N 1
ATOM 1125 C CA . SER A 1 145 ? 10.889 -9.746 9.631 1.00 55.59 145 SER A CA 1
ATOM 1126 C C . SER A 1 145 ? 11.383 -10.133 11.034 1.00 55.59 145 SER A C 1
ATOM 1128 O O . SER A 1 145 ? 11.787 -9.281 11.829 1.00 55.59 145 SER A O 1
ATOM 1130 N N . GLN A 1 146 ? 11.273 -11.414 11.394 1.00 44.28 146 GLN A N 1
ATOM 1131 C CA . GLN A 1 146 ? 11.875 -11.915 12.631 1.00 44.28 146 GLN A CA 1
ATOM 1132 C C . GLN A 1 146 ? 13.398 -11.841 12.454 1.00 44.28 146 GLN A C 1
ATOM 1134 O O . GLN A 1 146 ? 13.954 -12.635 11.701 1.00 44.28 146 GLN A O 1
ATOM 1139 N N . ASP A 1 147 ? 14.024 -10.800 13.011 1.00 45.81 147 ASP A N 1
ATOM 1140 C CA . ASP A 1 147 ? 15.175 -10.867 13.928 1.00 45.81 147 ASP A CA 1
ATOM 1141 C C . ASP A 1 147 ? 16.019 -9.580 13.890 1.00 45.81 147 ASP A C 1
ATOM 1143 O O . ASP A 1 147 ? 16.776 -9.339 12.956 1.00 45.81 147 ASP A O 1
ATOM 1147 N N . THR A 1 148 ? 15.978 -8.819 14.990 1.00 38.59 148 THR A N 1
ATOM 1148 C CA . THR A 1 148 ? 17.193 -8.512 15.767 1.00 38.59 148 THR A CA 1
ATOM 1149 C C . THR A 1 148 ? 16.817 -8.471 17.251 1.00 38.59 148 THR A C 1
ATOM 1151 O O . THR A 1 148 ? 16.694 -7.397 17.842 1.00 38.59 148 THR A O 1
ATOM 1154 N N . ASP A 1 149 ? 16.609 -9.638 17.863 1.00 36.25 149 ASP A N 1
ATOM 1155 C CA . ASP A 1 149 ? 17.003 -9.801 19.262 1.00 36.25 149 ASP A CA 1
ATOM 1156 C C . ASP A 1 149 ? 18.473 -10.234 19.241 1.00 36.25 149 ASP A C 1
ATOM 1158 O O . ASP A 1 149 ? 18.806 -11.369 18.911 1.00 36.25 149 ASP A O 1
ATOM 1162 N N . ASN A 1 150 ? 19.364 -9.275 19.474 1.00 29.47 150 ASN A N 1
ATOM 1163 C CA . ASN A 1 150 ? 20.785 -9.514 19.693 1.00 2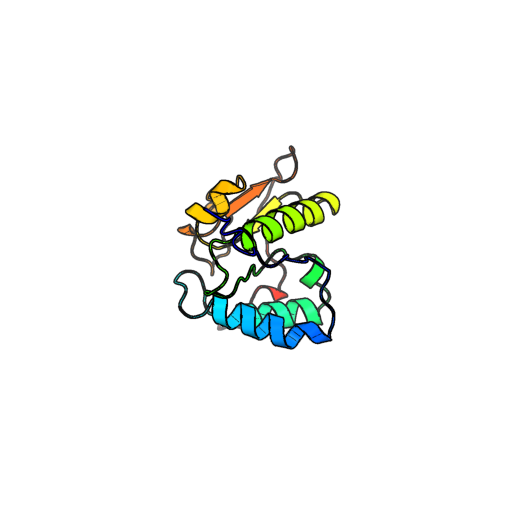9.47 150 ASN A CA 1
ATOM 1164 C C . ASN A 1 150 ? 21.200 -8.701 20.924 1.00 29.47 150 ASN A C 1
ATOM 1166 O O . ASN A 1 150 ? 21.901 -7.701 20.795 1.00 29.47 150 ASN A O 1
ATOM 1170 N N . GLY A 1 151 ? 20.768 -9.172 22.099 1.00 32.62 151 GLY A N 1
ATOM 1171 C CA . GLY A 1 151 ? 21.398 -8.875 23.393 1.00 32.62 151 GLY A CA 1
ATOM 1172 C C . GLY A 1 151 ? 20.982 -7.582 24.078 1.00 32.62 151 GLY A C 1
ATOM 1173 O O . GLY A 1 151 ? 21.203 -6.494 23.506 1.00 32.62 151 GLY A O 1
#

Nearest PDB structures (foldseek):
  4zbg-assembly1_A  TM=7.799E-01  e=1.133E-06  Brucella abortus str. 2308 A
  3d8p-assembly1_A  TM=7.114E-01  e=3.054E-01  Staphylococcus aureus subsp. aureus Mu50
  4xzk-assembly1_A  TM=1.898E-01  e=9.346E+00  Vibrio splendidus

pLDDT: mean 78.38, std 15.13, range [29.47, 93.88]

Secondary structure (DSSP, 8-state):
-----------------GGGHHHHHHHHHHHHTT-TT--S-HHHHHHHHHHTT-GGG--------GGGTTSSHHHHHHHHHHHHHHHTT--EE--BS-HHHHGGGT-EE-GGG--TTS-GGGBEEEE-SSSPPPS-----GGGS-S-----

Foldseek 3Di:
DDDDPPPDPDDDDDDDDPVCLVVVLVQLLQQQPPDPQDPSCQNVLCVLCVVVVNNLLDLDDQGDHPVCPPSCPSVVSVVVSLVSNVVVVDQKDKDFDDCVVCVVVVWDQDLVQDDPVGDSRRITMDTSDPDDDPDHDDDDPSNDDDDDPDD